Protein AF-A0AAP8QI39-F1 (afdb_monomer_lite)

pLDDT: mean 88.87, std 5.08, range [66.06, 95.44]

Organism: Brevibacillus laterosporus (NCBI:txid1465)

Radius of gyration: 15.68 Å; chains: 1; bounding box: 36×33×48 Å

Secondary structure (DSSP, 8-state):
--TTPPPPEE-TTT--EE---EEE-SSSEEE-S--B-TTT--EE--GGGGGSEEEETTTTEEEEPTT-S--HHHHHHSEE-GGGT---TTS-EETTEE--HHHHHHHHHTT-SPP---

Sequence (118 aa):
MGAYDTRSEKCPYCGTECEADWVDVGVGLVQCGPYHCENCHASEIGPEIKKWYAYDFEKDKAIWKEGHPFSEKEIETGWYDPKSKKVSPYANTVNGKLVDHQTAQAAYKLGLLDEKQI

Structure (mmCIF, N/CA/C/O backbone):
data_AF-A0AAP8QI39-F1
#
_entry.id   AF-A0AAP8QI39-F1
#
loop_
_atom_site.group_PDB
_atom_site.id
_atom_site.type_symbol
_atom_site.label_atom_id
_atom_site.label_alt_id
_atom_site.label_comp_id
_atom_site.label_asym_id
_atom_site.label_entity_id
_atom_site.label_seq_id
_atom_site.pdbx_PDB_ins_code
_atom_site.Cartn_x
_atom_site.Cartn_y
_atom_site.Cartn_z
_atom_site.occupancy
_atom_site.B_iso_or_equiv
_atom_site.auth_seq_id
_atom_site.auth_comp_id
_atom_site.auth_asym_id
_atom_site.auth_atom_id
_atom_site.pdbx_PDB_model_num
ATOM 1 N N . MET A 1 1 ? 8.527 -18.488 8.650 1.00 66.06 1 MET A N 1
ATOM 2 C CA . MET A 1 1 ? 9.022 -17.451 7.732 1.00 66.06 1 MET A CA 1
ATOM 3 C C . MET A 1 1 ? 10.476 -17.178 8.060 1.00 66.06 1 MET A C 1
ATOM 5 O O . MET A 1 1 ? 10.774 -16.899 9.218 1.00 66.06 1 MET A O 1
ATOM 9 N N . GLY A 1 2 ? 11.364 -17.364 7.089 1.00 77.19 2 GLY A N 1
ATOM 10 C CA . GLY A 1 2 ? 12.768 -16.973 7.135 1.00 77.19 2 GLY A CA 1
ATOM 11 C C . GLY A 1 2 ? 12.967 -15.512 6.725 1.00 77.19 2 GLY A C 1
ATOM 12 O O . GLY A 1 2 ? 12.032 -14.841 6.299 1.00 77.19 2 GLY A O 1
ATOM 13 N N . ALA A 1 3 ? 14.201 -15.023 6.848 1.00 75.50 3 ALA A N 1
ATOM 14 C CA . ALA A 1 3 ? 14.560 -13.634 6.540 1.00 75.50 3 ALA A CA 1
ATOM 15 C C . ALA A 1 3 ? 14.376 -13.246 5.058 1.00 75.50 3 ALA A C 1
ATOM 17 O O . ALA A 1 3 ? 14.381 -12.064 4.741 1.00 75.50 3 ALA A O 1
ATOM 18 N N . TYR A 1 4 ? 14.211 -14.225 4.164 1.00 81.19 4 TYR A N 1
ATOM 19 C CA . TYR A 1 4 ? 14.101 -14.026 2.715 1.00 81.19 4 TYR A CA 1
ATOM 20 C C . TYR A 1 4 ? 12.751 -14.474 2.142 1.00 81.19 4 TYR A C 1
ATOM 22 O O . TYR A 1 4 ? 12.617 -14.606 0.929 1.00 81.19 4 TYR A O 1
ATOM 30 N N . ASP A 1 5 ? 11.755 -14.713 2.997 1.00 82.75 5 ASP A N 1
ATOM 31 C CA . ASP A 1 5 ? 10.405 -15.026 2.533 1.00 82.75 5 ASP A CA 1
ATOM 32 C C . ASP A 1 5 ? 9.648 -13.720 2.260 1.00 82.75 5 ASP A C 1
ATOM 34 O O . ASP A 1 5 ? 9.555 -12.858 3.138 1.00 82.75 5 ASP A O 1
ATOM 38 N N . THR A 1 6 ? 9.070 -13.587 1.067 1.00 84.69 6 THR A N 1
ATOM 39 C CA . THR A 1 6 ? 8.080 -12.547 0.770 1.00 84.69 6 THR A CA 1
ATOM 40 C C . THR A 1 6 ? 6.725 -12.976 1.321 1.00 84.69 6 THR A C 1
ATOM 42 O O . THR A 1 6 ? 6.368 -14.157 1.285 1.00 84.69 6 THR A O 1
ATOM 45 N N . ARG A 1 7 ? 5.981 -12.033 1.900 1.00 84.81 7 ARG A N 1
ATOM 46 C CA . ARG A 1 7 ? 4.632 -12.301 2.407 1.00 84.81 7 ARG A CA 1
ATOM 47 C C . ARG A 1 7 ? 3.614 -11.880 1.362 1.00 84.81 7 ARG A C 1
ATOM 49 O O . ARG A 1 7 ? 3.745 -10.791 0.814 1.00 84.81 7 ARG A O 1
ATOM 56 N N . SER A 1 8 ? 2.603 -12.719 1.172 1.00 88.25 8 SER A N 1
ATOM 57 C CA . SER A 1 8 ? 1.377 -12.366 0.473 1.00 88.25 8 SER A CA 1
ATOM 58 C C . SER A 1 8 ? 0.301 -11.954 1.479 1.00 88.25 8 SER A C 1
ATOM 60 O O . SER A 1 8 ? 0.274 -12.432 2.617 1.00 88.25 8 SER A O 1
ATOM 62 N N . GLU A 1 9 ? -0.598 -11.068 1.061 1.00 91.25 9 GLU A N 1
ATOM 63 C CA . GLU A 1 9 ? -1.758 -10.635 1.843 1.00 91.25 9 GLU A CA 1
ATOM 64 C C . GLU A 1 9 ? -3.037 -10.777 1.021 1.00 91.25 9 GLU A C 1
ATOM 66 O O . GLU A 1 9 ? -3.050 -10.584 -0.195 1.00 91.25 9 GLU A O 1
ATOM 71 N N . LYS A 1 10 ? -4.157 -11.109 1.667 1.00 95.44 10 LYS A N 1
ATOM 72 C CA . LYS A 1 10 ? -5.447 -11.159 0.964 1.00 95.44 10 LYS A CA 1
ATOM 73 C C . LYS A 1 10 ? -6.043 -9.766 0.872 1.00 95.44 10 LYS A C 1
ATOM 75 O O . LYS A 1 10 ? -6.199 -9.085 1.880 1.00 95.44 10 LYS A O 1
ATOM 80 N N . CYS A 1 11 ? -6.492 -9.387 -0.321 1.00 94.25 11 CYS A N 1
ATOM 81 C CA . CYS A 1 11 ? -7.227 -8.146 -0.508 1.00 94.25 11 CYS A CA 1
ATOM 82 C C . CYS A 1 11 ? -8.474 -8.127 0.399 1.00 94.25 11 CYS A C 1
ATOM 84 O O . CYS A 1 11 ? -9.349 -8.985 0.234 1.00 94.25 11 CYS A O 1
ATOM 86 N N . PRO A 1 12 ? -8.642 -7.120 1.272 1.00 95.00 12 PRO A N 1
ATOM 87 C CA . PRO A 1 12 ? -9.785 -7.054 2.186 1.00 95.00 12 PRO A CA 1
ATOM 88 C C . PRO A 1 12 ? -11.122 -6.774 1.475 1.00 95.00 12 PRO A C 1
ATOM 90 O O . PRO A 1 12 ? -12.190 -6.883 2.075 1.00 95.00 12 PRO A O 1
ATOM 93 N N . TYR A 1 13 ? -11.086 -6.416 0.187 1.00 93.31 13 TYR A N 1
ATOM 94 C CA . TYR A 1 13 ? -12.277 -6.101 -0.605 1.00 93.31 13 TYR A CA 1
ATOM 95 C C . TYR A 1 13 ? -12.753 -7.262 -1.481 1.00 93.31 13 TYR A C 1
ATOM 97 O O . TYR A 1 13 ? -13.958 -7.482 -1.578 1.00 93.31 13 TYR A O 1
ATOM 105 N N . CYS A 1 14 ? -11.842 -7.999 -2.123 1.00 93.88 14 CYS A N 1
ATOM 106 C CA . CYS A 1 14 ? -12.196 -9.069 -3.067 1.00 93.88 14 CYS A CA 1
ATOM 107 C C . CYS A 1 14 ? -11.575 -10.437 -2.742 1.00 93.88 14 CYS A C 1
ATOM 109 O O . CYS A 1 14 ? -11.845 -11.408 -3.444 1.00 93.88 14 CYS A O 1
ATOM 111 N N . GLY A 1 15 ? -10.736 -10.530 -1.706 1.00 93.94 15 GLY A N 1
ATOM 112 C CA . GLY A 1 15 ? -10.117 -11.776 -1.247 1.00 93.94 15 GLY A CA 1
ATOM 113 C C . GLY A 1 15 ? -9.005 -12.334 -2.140 1.00 93.94 15 GLY A C 1
ATOM 114 O O . GLY A 1 15 ? -8.459 -13.386 -1.817 1.00 93.94 15 GLY A O 1
ATOM 115 N N . THR A 1 16 ? -8.670 -11.657 -3.243 1.00 94.69 16 THR A N 1
ATOM 116 C CA . THR A 1 16 ? -7.557 -12.042 -4.127 1.00 94.69 16 THR A CA 1
ATOM 117 C C . THR A 1 16 ? -6.228 -11.916 -3.386 1.00 94.69 16 THR A C 1
ATOM 119 O O . THR A 1 16 ? -6.046 -10.981 -2.606 1.00 94.69 16 THR A O 1
ATOM 122 N N . GLU A 1 17 ? -5.313 -12.852 -3.615 1.00 94.06 17 GLU A N 1
ATOM 123 C CA . GLU A 1 17 ? -3.961 -12.807 -3.059 1.00 94.06 17 GLU A CA 1
ATOM 124 C C . GLU A 1 17 ? -3.164 -11.674 -3.713 1.00 94.06 17 GLU A C 1
ATOM 126 O O . GLU A 1 17 ? -3.197 -11.499 -4.931 1.00 94.06 17 GLU A O 1
ATOM 131 N N . CYS A 1 18 ? -2.531 -10.855 -2.882 1.00 91.00 18 CYS A N 1
ATOM 132 C CA . CYS A 1 18 ? -1.811 -9.652 -3.264 1.00 91.00 18 CYS A CA 1
ATOM 133 C C . CYS A 1 18 ? -0.370 -9.762 -2.783 1.00 91.00 18 CYS A C 1
ATOM 135 O O . CYS A 1 18 ? -0.107 -10.216 -1.669 1.00 91.00 18 CYS A O 1
ATOM 137 N N . GLU A 1 19 ? 0.543 -9.284 -3.613 1.00 88.19 19 GLU A N 1
ATOM 138 C CA . GLU A 1 19 ? 1.958 -9.166 -3.289 1.00 88.19 19 GLU A CA 1
ATOM 139 C C . GLU A 1 19 ? 2.321 -7.689 -3.126 1.00 88.19 19 GLU A C 1
ATOM 141 O O . GLU A 1 19 ? 1.584 -6.783 -3.531 1.00 88.19 19 GLU A O 1
ATOM 146 N N . ALA A 1 20 ? 3.468 -7.460 -2.505 1.00 90.50 20 ALA A N 1
ATOM 147 C CA . ALA A 1 20 ? 4.113 -6.161 -2.435 1.00 90.50 20 ALA A CA 1
ATOM 148 C C . ALA A 1 20 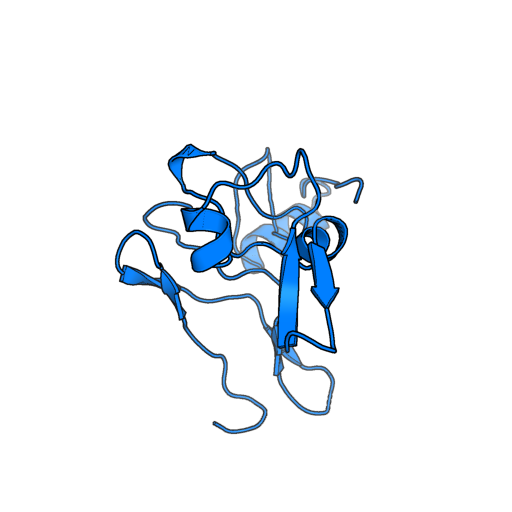? 5.503 -6.253 -3.067 1.00 90.50 20 ALA A C 1
ATOM 150 O O . ALA A 1 20 ? 6.038 -7.342 -3.282 1.00 90.50 20 ALA A O 1
ATOM 151 N N . ASP A 1 21 ? 6.110 -5.102 -3.338 1.00 87.25 21 ASP A N 1
ATOM 152 C CA . ASP A 1 21 ? 7.519 -5.067 -3.710 1.00 87.25 21 ASP A CA 1
ATOM 153 C C . ASP A 1 21 ? 8.386 -5.256 -2.454 1.00 87.25 21 ASP A C 1
ATOM 155 O O . ASP A 1 21 ? 8.135 -4.641 -1.412 1.00 87.25 21 ASP A O 1
ATOM 159 N N . TRP A 1 22 ? 9.420 -6.094 -2.563 1.00 90.00 22 TRP A N 1
ATOM 160 C CA . TRP A 1 22 ? 10.357 -6.412 -1.483 1.00 90.00 22 TRP A CA 1
ATOM 161 C C . TRP A 1 22 ? 11.795 -6.134 -1.914 1.00 90.00 22 TRP A C 1
ATOM 163 O O . TRP A 1 22 ? 12.188 -6.425 -3.044 1.00 90.00 22 TRP A O 1
ATOM 173 N N . VAL A 1 23 ? 12.603 -5.606 -0.997 1.00 89.69 23 VAL A N 1
ATOM 174 C CA . VAL A 1 23 ? 14.028 -5.339 -1.215 1.00 89.69 23 VAL A CA 1
ATOM 175 C C . VAL A 1 23 ? 14.865 -5.959 -0.104 1.00 89.69 23 VAL A C 1
ATOM 177 O O . VAL A 1 23 ? 14.519 -5.862 1.072 1.00 89.69 23 VAL A O 1
ATOM 180 N N . ASP A 1 24 ? 15.974 -6.598 -0.473 1.00 91.25 24 ASP A N 1
ATOM 181 C CA . ASP A 1 24 ? 16.955 -7.086 0.495 1.00 91.25 24 ASP A CA 1
ATOM 182 C C . ASP A 1 24 ? 17.774 -5.915 1.046 1.00 91.25 24 ASP A C 1
ATOM 184 O O . ASP A 1 24 ? 18.384 -5.155 0.290 1.00 91.25 24 ASP A O 1
ATOM 188 N N . VAL A 1 25 ? 17.795 -5.777 2.372 1.00 91.50 25 VAL A N 1
ATOM 189 C CA . VAL A 1 25 ? 18.574 -4.754 3.086 1.00 91.50 25 VAL A CA 1
ATOM 190 C C . VAL A 1 25 ? 19.825 -5.325 3.772 1.00 91.50 25 VAL A C 1
ATOM 192 O O . VAL A 1 25 ? 20.409 -4.678 4.640 1.00 91.50 25 VAL A O 1
ATOM 195 N N . GLY A 1 26 ? 20.246 -6.544 3.417 1.00 88.38 26 GLY A N 1
ATOM 196 C CA . GLY A 1 26 ? 21.443 -7.220 3.938 1.00 88.38 26 GLY A CA 1
ATOM 197 C C . GLY A 1 26 ? 21.232 -7.966 5.259 1.00 88.38 26 GLY A C 1
ATOM 198 O O . GLY A 1 26 ? 22.143 -8.629 5.752 1.00 88.38 26 GLY A O 1
ATOM 199 N N . VAL A 1 27 ? 20.029 -7.875 5.829 1.00 90.25 27 VAL A N 1
ATOM 200 C CA . VAL A 1 27 ? 19.575 -8.657 6.993 1.00 90.25 27 VAL A CA 1
ATOM 201 C C . VAL A 1 27 ? 18.242 -9.371 6.731 1.00 90.25 27 VAL A C 1
ATOM 203 O O . VAL A 1 27 ? 17.700 -10.007 7.634 1.00 90.25 27 VAL A O 1
ATOM 206 N N . GLY A 1 28 ? 17.718 -9.273 5.504 1.00 90.19 28 GLY A N 1
ATOM 207 C CA . GLY A 1 28 ? 16.441 -9.842 5.086 1.00 90.19 28 GLY A CA 1
ATOM 208 C C . GLY A 1 28 ? 15.668 -8.943 4.119 1.00 90.19 28 GLY A C 1
ATOM 209 O O . GLY A 1 28 ? 16.041 -7.792 3.879 1.00 90.19 28 GLY A O 1
ATOM 210 N N . LEU A 1 29 ? 14.572 -9.481 3.583 1.00 90.94 29 LEU A N 1
ATOM 211 C CA . LEU A 1 29 ? 13.647 -8.768 2.709 1.00 90.94 29 LEU A CA 1
ATOM 212 C C . LEU A 1 29 ? 12.731 -7.842 3.515 1.00 90.94 29 LEU A C 1
ATOM 214 O O . LEU A 1 29 ? 12.099 -8.250 4.490 1.00 90.94 29 LEU A O 1
ATOM 218 N N . VAL A 1 30 ? 12.631 -6.594 3.068 1.00 91.31 30 VAL A N 1
ATOM 219 C CA . VAL A 1 30 ? 11.752 -5.565 3.627 1.00 91.31 30 VAL A CA 1
ATOM 220 C C . VAL A 1 30 ? 10.813 -5.067 2.539 1.00 91.31 30 VAL A C 1
ATOM 222 O O . VAL A 1 30 ? 11.225 -4.851 1.401 1.00 91.31 30 VAL A O 1
ATOM 225 N N . GLN A 1 31 ? 9.549 -4.874 2.902 1.00 90.88 31 GLN A N 1
ATOM 226 C CA . GLN A 1 31 ? 8.537 -4.316 2.018 1.00 90.88 31 GLN A CA 1
ATOM 227 C C . GLN A 1 31 ? 8.915 -2.878 1.628 1.00 90.88 31 GLN A C 1
ATOM 229 O O . GLN A 1 31 ? 9.142 -2.031 2.494 1.00 90.88 31 GLN A O 1
ATOM 234 N N . CYS A 1 32 ? 8.985 -2.598 0.328 1.00 88.44 32 CYS A N 1
ATOM 235 C CA . CYS A 1 32 ? 9.346 -1.288 -0.222 1.00 88.44 32 CYS A CA 1
ATOM 236 C C . CYS A 1 32 ? 8.243 -0.645 -1.076 1.00 88.44 32 CYS A C 1
ATOM 238 O O . CYS A 1 32 ? 8.369 0.522 -1.440 1.00 88.44 32 CYS A O 1
ATOM 240 N N . GLY A 1 33 ? 7.150 -1.363 -1.337 1.00 88.06 33 GLY A N 1
ATOM 241 C CA . GLY A 1 33 ? 5.926 -0.835 -1.937 1.00 88.06 33 GLY A CA 1
ATOM 242 C C . GLY A 1 33 ? 4.689 -1.296 -1.161 1.00 88.06 33 GLY A C 1
ATOM 243 O O . GLY A 1 33 ? 4.770 -2.270 -0.416 1.00 88.06 33 GLY A O 1
ATOM 244 N N . PRO A 1 34 ? 3.539 -0.620 -1.294 1.00 91.12 34 PRO A N 1
ATOM 245 C CA . PRO A 1 34 ? 2.298 -1.074 -0.673 1.00 91.12 34 PRO A CA 1
ATOM 246 C C . PRO A 1 34 ? 1.835 -2.389 -1.305 1.00 91.12 34 PRO A C 1
ATOM 248 O O . PRO A 1 34 ? 2.021 -2.603 -2.510 1.00 91.12 34 PRO A O 1
ATOM 251 N N . TYR A 1 35 ? 1.149 -3.226 -0.528 1.00 92.25 35 TYR A N 1
ATOM 252 C CA . TYR A 1 35 ? 0.340 -4.272 -1.145 1.00 92.25 35 TYR A CA 1
ATOM 253 C C . TYR A 1 35 ? -0.710 -3.644 -2.054 1.00 92.25 35 TYR A C 1
ATOM 255 O O . TYR A 1 35 ? -1.311 -2.613 -1.735 1.00 92.25 35 TYR A O 1
ATOM 263 N N . HIS A 1 36 ? -0.959 -4.272 -3.190 1.00 89.56 36 HIS A N 1
ATOM 264 C CA . HIS A 1 36 ? -1.970 -3.805 -4.120 1.00 89.56 36 HIS A CA 1
ATOM 265 C C . HIS A 1 36 ? -2.666 -4.975 -4.792 1.00 89.56 36 HIS A C 1
ATOM 267 O O . HIS A 1 36 ? -2.094 -6.037 -5.021 1.00 89.56 36 HIS A O 1
ATOM 273 N N . CYS A 1 37 ? -3.940 -4.773 -5.096 1.00 89.56 37 CYS A N 1
ATOM 274 C CA . CYS A 1 37 ? -4.761 -5.781 -5.727 1.00 89.56 37 CYS A CA 1
ATOM 275 C C . CYS A 1 37 ? -4.909 -5.487 -7.216 1.00 89.56 37 CYS A C 1
ATOM 277 O O . CYS A 1 37 ? -5.615 -4.556 -7.589 1.00 89.56 37 CYS A O 1
ATOM 279 N N . GLU A 1 38 ? -4.351 -6.336 -8.071 1.00 86.44 38 GLU A N 1
ATOM 280 C CA . GLU A 1 38 ? -4.518 -6.230 -9.529 1.00 86.44 38 GLU A CA 1
ATOM 281 C C . GLU A 1 38 ? -5.970 -6.444 -9.996 1.00 86.44 38 GLU A C 1
ATOM 283 O O . GLU A 1 38 ? -6.364 -5.979 -11.061 1.00 86.44 38 GLU A O 1
ATOM 288 N N . ASN A 1 39 ? -6.795 -7.123 -9.191 1.00 90.31 39 ASN A N 1
ATOM 289 C CA . ASN A 1 39 ? -8.182 -7.433 -9.546 1.00 90.31 39 ASN A CA 1
ATOM 290 C C . ASN A 1 39 ? -9.147 -6.267 -9.271 1.00 90.31 39 ASN A C 1
ATOM 292 O O . ASN A 1 39 ? -9.968 -5.918 -10.115 1.00 90.31 39 ASN A O 1
ATOM 296 N N . CYS A 1 40 ? -9.080 -5.670 -8.076 1.00 89.62 40 CYS A N 1
ATOM 297 C CA . CYS A 1 40 ? -9.997 -4.589 -7.692 1.00 89.62 40 CYS A CA 1
ATOM 298 C C . CYS A 1 40 ? -9.334 -3.216 -7.572 1.00 89.62 40 CYS A C 1
ATOM 300 O O . CYS A 1 40 ? -10.047 -2.231 -7.420 1.00 89.62 40 CYS A O 1
ATOM 302 N N . HIS A 1 41 ? -8.006 -3.136 -7.655 1.00 87.19 41 HIS A N 1
ATOM 303 C CA . HIS A 1 41 ? -7.204 -1.916 -7.511 1.00 87.19 41 HIS A CA 1
ATOM 304 C C . HIS A 1 41 ? -7.234 -1.267 -6.121 1.00 87.19 41 HIS A C 1
ATOM 306 O O . HIS A 1 41 ? -6.861 -0.106 -5.975 1.00 87.19 41 HIS A O 1
ATOM 312 N N . ALA A 1 42 ? -7.636 -2.007 -5.085 1.00 90.94 42 ALA A N 1
ATOM 313 C CA . ALA A 1 42 ? -7.370 -1.595 -3.710 1.00 90.94 42 ALA A CA 1
ATOM 314 C C . ALA A 1 42 ? -5.853 -1.583 -3.461 1.00 90.94 42 ALA A C 1
ATOM 316 O O . ALA A 1 42 ? -5.154 -2.484 -3.931 1.00 90.94 42 ALA A O 1
ATOM 317 N N . SER A 1 43 ? -5.354 -0.615 -2.694 1.00 92.06 43 SER A N 1
ATOM 318 C CA . SER A 1 43 ? -3.958 -0.593 -2.246 1.00 92.06 43 SER A CA 1
ATOM 319 C C . SER A 1 43 ? -3.874 -0.365 -0.747 1.00 92.06 43 SER A C 1
ATOM 321 O O . SER A 1 43 ? -4.660 0.401 -0.189 1.00 92.06 43 SER A O 1
ATOM 323 N N . GLU A 1 44 ? -2.882 -0.963 -0.109 1.00 94.25 44 GLU A N 1
ATOM 324 C CA . GLU A 1 44 ? -2.511 -0.658 1.265 1.00 94.25 44 GLU A CA 1
ATOM 325 C C . GLU A 1 44 ? -2.213 0.841 1.410 1.00 94.25 44 GLU A C 1
ATOM 327 O O . GLU A 1 44 ? -1.614 1.476 0.531 1.00 94.25 44 GLU A O 1
ATOM 332 N N . ILE A 1 45 ? -2.683 1.420 2.511 1.00 93.00 45 ILE A N 1
ATOM 333 C CA . ILE A 1 45 ? -2.413 2.806 2.876 1.00 93.00 45 ILE A CA 1
ATOM 334 C C . ILE A 1 45 ? -0.995 2.864 3.434 1.00 93.00 45 ILE A C 1
ATOM 336 O O . ILE A 1 45 ? -0.625 2.100 4.324 1.00 93.00 45 ILE A O 1
ATOM 340 N N . GLY A 1 46 ? -0.188 3.785 2.919 1.00 89.19 46 GLY A N 1
ATOM 341 C CA . GLY A 1 46 ? 1.194 3.908 3.346 1.00 89.19 46 GLY A CA 1
ATOM 342 C C . GLY A 1 46 ? 1.348 4.618 4.701 1.00 89.19 46 GLY A C 1
ATOM 343 O O . GLY A 1 46 ? 0.378 4.925 5.408 1.00 89.19 46 GLY A O 1
ATOM 344 N N . PRO A 1 47 ? 2.593 4.950 5.082 1.00 88.19 47 PRO A N 1
ATOM 345 C CA . PRO A 1 47 ? 2.890 5.625 6.344 1.00 88.19 47 PRO A CA 1
ATOM 346 C C . PRO A 1 47 ? 2.247 7.016 6.481 1.00 88.19 47 PRO A C 1
ATOM 348 O O . PRO A 1 47 ? 2.226 7.556 7.590 1.00 88.19 47 PRO A O 1
ATOM 351 N N . GLU A 1 48 ? 1.683 7.597 5.416 1.00 87.19 48 GLU A N 1
ATOM 352 C CA . GLU A 1 48 ? 0.929 8.852 5.469 1.00 87.19 48 GLU A CA 1
ATOM 353 C C . GLU A 1 48 ? -0.263 8.799 6.430 1.00 87.19 48 GLU A C 1
ATOM 355 O O . GLU A 1 48 ? -0.642 9.831 6.991 1.00 87.19 48 GLU A O 1
ATOM 360 N N . ILE A 1 49 ? -0.809 7.607 6.688 1.00 89.62 49 ILE A N 1
ATOM 361 C CA . ILE A 1 49 ? -1.907 7.396 7.636 1.00 89.62 49 ILE A CA 1
ATOM 362 C C . ILE A 1 49 ? -1.552 7.886 9.046 1.00 89.62 49 ILE A C 1
ATOM 364 O O . ILE A 1 49 ? -2.398 8.439 9.747 1.00 89.62 49 ILE A O 1
ATOM 368 N N . LYS A 1 50 ? -0.268 7.811 9.425 1.00 88.50 50 LYS A N 1
ATOM 369 C CA . LYS A 1 50 ? 0.253 8.255 10.730 1.00 88.50 50 LYS A CA 1
ATOM 370 C C . LYS A 1 50 ? 0.099 9.756 10.963 1.00 88.50 50 LYS A C 1
ATOM 372 O O . LYS A 1 50 ? 0.109 10.201 12.105 1.00 88.50 50 LYS A O 1
ATOM 377 N N . LYS A 1 51 ? -0.077 10.558 9.905 1.00 90.62 51 LYS A N 1
ATOM 378 C CA . LYS A 1 51 ? -0.344 12.001 10.026 1.00 90.62 51 LYS A CA 1
ATOM 379 C C . LYS A 1 51 ? -1.743 12.271 10.611 1.00 90.62 51 LYS A C 1
ATOM 381 O O . LYS A 1 51 ? -1.963 13.345 11.177 1.00 90.62 51 LYS A O 1
ATOM 386 N N . TRP A 1 52 ? -2.659 11.305 10.516 1.00 93.25 52 TRP A N 1
ATOM 387 C CA . TRP A 1 52 ? -4.091 11.467 10.783 1.00 93.25 52 TRP A CA 1
ATOM 388 C C . TRP A 1 52 ? -4.585 10.842 12.083 1.00 93.25 52 TRP A C 1
ATOM 390 O O . TRP A 1 52 ? -5.742 11.049 12.440 1.00 93.25 52 TRP A O 1
ATOM 400 N N . TYR A 1 53 ? -3.727 10.149 12.827 1.00 92.19 53 TYR A N 1
ATOM 401 C CA . TYR A 1 53 ? -4.064 9.648 14.154 1.00 92.19 53 TYR A CA 1
ATOM 402 C C . TYR A 1 53 ? -2.946 9.937 15.158 1.00 92.19 53 TYR A C 1
ATOM 404 O O . TYR A 1 53 ? -1.800 10.193 14.792 1.00 92.19 53 TYR A O 1
ATOM 412 N N . ALA A 1 54 ? -3.296 9.927 16.439 1.00 91.31 54 ALA A N 1
ATOM 413 C CA . ALA A 1 54 ? -2.356 9.916 17.552 1.00 91.31 54 ALA A CA 1
ATOM 414 C C . ALA A 1 54 ? -2.612 8.668 18.396 1.00 91.31 54 ALA A C 1
ATOM 416 O O . ALA A 1 54 ? -3.762 8.264 18.558 1.00 91.31 54 ALA A O 1
ATOM 417 N N . TYR A 1 55 ? -1.561 8.041 18.917 1.00 89.06 55 TYR A N 1
ATOM 418 C CA . TYR A 1 55 ? -1.732 6.915 19.830 1.00 89.06 55 TYR A CA 1
ATOM 419 C C . TYR A 1 55 ? -1.992 7.430 21.246 1.00 89.06 55 TYR A C 1
ATOM 421 O O . TYR A 1 55 ? -1.187 8.189 21.786 1.00 89.06 55 TYR A O 1
ATOM 429 N N . ASP A 1 56 ? -3.114 7.029 21.835 1.00 91.75 56 ASP A N 1
ATOM 430 C CA . ASP A 1 56 ? -3.419 7.245 23.245 1.00 91.75 56 ASP A CA 1
ATOM 431 C C . ASP A 1 56 ? -2.890 6.037 24.026 1.00 91.75 56 ASP A C 1
ATOM 433 O O . ASP A 1 56 ? -3.474 4.954 23.984 1.00 91.75 56 ASP A O 1
ATOM 437 N N . PHE A 1 57 ? -1.752 6.225 24.702 1.00 91.88 57 PHE A N 1
ATOM 438 C CA . PHE A 1 57 ? -1.086 5.175 25.479 1.00 91.88 57 PHE A CA 1
ATOM 439 C C . PHE A 1 57 ? -1.872 4.758 26.725 1.00 91.88 57 PHE A C 1
ATOM 441 O O . PHE A 1 57 ? -1.717 3.630 27.179 1.00 91.88 57 PHE A O 1
ATOM 448 N N . GLU A 1 58 ? -2.715 5.633 27.282 1.00 93.38 58 GLU A N 1
ATOM 449 C CA . GLU A 1 58 ? -3.536 5.288 28.449 1.00 93.38 58 GLU A CA 1
ATOM 450 C C . GLU A 1 58 ? -4.689 4.365 28.053 1.00 93.38 58 GLU A C 1
ATOM 452 O O . GLU A 1 58 ? -5.070 3.472 28.808 1.00 93.38 58 GLU A O 1
ATOM 457 N N . LYS A 1 59 ? -5.247 4.578 26.856 1.00 90.69 59 LYS A N 1
ATOM 458 C CA . LYS A 1 59 ? -6.372 3.801 26.317 1.00 90.69 59 LYS A CA 1
ATOM 459 C C . LYS A 1 59 ? -5.954 2.682 25.364 1.00 90.69 59 LYS A C 1
ATOM 461 O O . LYS A 1 59 ? -6.841 2.022 24.826 1.00 90.69 59 LYS A O 1
ATOM 466 N N . ASP A 1 60 ? -4.652 2.525 25.134 1.00 91.00 60 ASP A N 1
ATOM 467 C CA . ASP A 1 60 ? -4.040 1.574 24.201 1.00 91.00 60 ASP A CA 1
ATOM 468 C C . ASP A 1 60 ? -4.724 1.563 22.819 1.00 91.00 60 ASP A C 1
ATOM 470 O O . ASP A 1 60 ? -5.103 0.521 22.286 1.00 91.00 60 ASP A O 1
ATOM 474 N N . LYS A 1 61 ? -4.977 2.756 22.255 1.00 88.94 61 LYS A N 1
ATOM 475 C CA . LYS A 1 61 ? -5.702 2.886 20.980 1.00 88.94 61 LYS A CA 1
ATOM 476 C C . LYS A 1 61 ? -5.304 4.105 20.157 1.00 88.94 61 LYS A C 1
ATOM 478 O O . LYS A 1 61 ? -4.949 5.156 20.687 1.00 88.94 61 LYS A O 1
ATOM 483 N N . ALA A 1 62 ? -5.459 3.993 18.840 1.00 89.25 62 ALA A N 1
ATOM 484 C CA . ALA A 1 62 ? -5.348 5.125 17.927 1.00 89.25 62 ALA A CA 1
ATOM 485 C C . ALA A 1 62 ? -6.585 6.039 18.023 1.00 89.25 62 ALA A C 1
ATOM 487 O O . ALA A 1 62 ? -7.725 5.588 17.913 1.00 89.25 62 ALA A O 1
ATOM 488 N N . ILE A 1 63 ? -6.351 7.337 18.205 1.00 92.44 63 ILE A N 1
ATOM 489 C CA . ILE A 1 63 ? -7.355 8.400 18.164 1.00 92.44 63 ILE A CA 1
ATOM 490 C C . ILE A 1 63 ? -7.202 9.149 16.844 1.00 92.44 63 ILE A C 1
ATOM 492 O O . ILE A 1 63 ? -6.185 9.803 16.601 1.00 92.44 63 ILE A O 1
ATOM 496 N N . TRP A 1 64 ? -8.216 9.050 15.993 1.00 92.06 64 TRP A N 1
ATOM 497 C CA . TRP A 1 64 ? -8.256 9.733 14.705 1.00 92.06 64 TRP A CA 1
ATOM 498 C C . TRP A 1 64 ? -8.519 11.228 14.877 1.00 92.06 64 TRP A C 1
ATOM 500 O O . TRP A 1 64 ? -9.345 11.640 15.691 1.00 92.06 64 TRP A O 1
ATOM 510 N N . LYS A 1 65 ? -7.799 12.048 14.110 1.00 93.25 65 LYS A N 1
ATOM 511 C CA . LYS A 1 65 ? -7.980 13.501 14.078 1.00 93.25 65 LYS A CA 1
ATOM 512 C C . LYS A 1 65 ? -9.250 13.849 13.312 1.00 93.25 65 LYS A C 1
ATOM 514 O O . LYS A 1 65 ? -9.520 13.264 12.268 1.00 93.25 65 LYS A O 1
ATOM 519 N N . GLU A 1 66 ? -9.990 14.838 13.795 1.00 91.75 66 GLU A N 1
ATOM 520 C CA . GLU A 1 66 ? -11.174 15.343 13.101 1.00 91.75 66 GLU A CA 1
ATOM 521 C C . GLU A 1 66 ? -10.828 15.797 11.668 1.00 91.75 66 GLU A C 1
ATOM 523 O O . GLU A 1 66 ? -9.788 16.415 11.434 1.00 91.75 66 GLU A O 1
ATOM 528 N N . GLY A 1 67 ? -11.685 15.454 10.699 1.00 89.00 67 GLY A N 1
ATOM 529 C CA . GLY A 1 67 ? -11.492 15.803 9.286 1.00 89.00 67 GLY A CA 1
ATOM 530 C C . GLY A 1 67 ? -10.531 14.901 8.499 1.00 89.00 67 GLY A C 1
ATOM 531 O O . GLY A 1 67 ? -10.123 15.278 7.400 1.00 89.00 67 GLY A O 1
ATOM 532 N N . HIS A 1 68 ? -10.155 13.724 9.018 1.00 91.62 68 HIS A N 1
ATOM 533 C CA . HIS A 1 68 ? -9.350 12.766 8.253 1.00 91.62 68 HIS A CA 1
ATOM 534 C C . HIS A 1 68 ? -10.059 12.318 6.952 1.00 91.62 68 HIS A C 1
ATOM 536 O O . HIS A 1 68 ? -11.280 12.171 6.923 1.00 91.62 68 HIS A O 1
ATOM 542 N N . PRO A 1 69 ? -9.317 12.041 5.863 1.00 90.25 69 PRO A N 1
ATOM 543 C CA . PRO A 1 69 ? -9.896 11.753 4.545 1.00 90.25 69 PRO A CA 1
ATOM 544 C C . PRO A 1 69 ? -10.262 10.271 4.320 1.00 90.25 69 PRO A C 1
ATOM 546 O O . PRO A 1 69 ? -10.428 9.863 3.166 1.00 90.25 69 PRO A O 1
ATOM 549 N N . PHE A 1 70 ? -10.316 9.473 5.388 1.00 91.06 70 PHE A N 1
ATOM 550 C CA . PHE A 1 70 ? -10.514 8.016 5.354 1.00 91.06 70 PHE A CA 1
ATOM 551 C C . PHE A 1 70 ? -11.916 7.624 5.818 1.00 91.06 70 PHE A C 1
ATOM 553 O O . PHE A 1 70 ? -12.434 8.193 6.775 1.00 91.06 70 PHE A O 1
ATOM 560 N N . SER A 1 71 ? -12.508 6.633 5.166 1.00 92.12 71 SER A N 1
ATOM 561 C CA . SER A 1 71 ? -13.737 5.976 5.613 1.00 92.12 71 SER A CA 1
ATOM 562 C C . SER A 1 71 ? -13.473 4.976 6.746 1.00 92.12 71 SER A C 1
ATOM 564 O O . SER A 1 71 ? -12.343 4.540 6.957 1.00 92.12 71 SER A O 1
ATOM 566 N N . GLU A 1 72 ? -14.528 4.561 7.451 1.00 91.06 72 GLU A N 1
ATOM 567 C CA . GLU A 1 72 ? -14.437 3.556 8.524 1.00 91.06 72 GLU A CA 1
ATOM 568 C C . GLU A 1 72 ? -13.817 2.239 8.037 1.00 91.06 72 GLU A C 1
ATOM 570 O O . GLU A 1 72 ? -12.964 1.669 8.711 1.00 91.06 72 GLU A O 1
ATOM 575 N N . LYS A 1 73 ? -14.179 1.797 6.826 1.00 91.31 73 LYS A N 1
ATOM 576 C CA . LYS A 1 73 ? -13.639 0.571 6.230 1.00 91.31 73 LYS A CA 1
ATOM 577 C C . LYS A 1 73 ? -12.159 0.698 5.865 1.00 91.31 73 LYS A C 1
ATOM 579 O O . LYS A 1 73 ? -11.402 -0.252 6.038 1.00 91.31 73 LYS A O 1
ATOM 584 N N . GLU A 1 74 ? -11.727 1.861 5.379 1.00 93.31 74 GLU A N 1
ATOM 585 C CA . GLU A 1 74 ? -10.308 2.128 5.100 1.00 93.31 74 GLU A CA 1
ATOM 586 C C . GLU A 1 74 ? -9.480 2.147 6.390 1.00 93.31 74 GLU A C 1
ATOM 588 O O . GLU A 1 74 ? -8.363 1.638 6.410 1.00 93.31 74 GLU A O 1
ATOM 593 N N . ILE A 1 75 ? -10.047 2.671 7.480 1.00 92.00 75 ILE A N 1
ATOM 594 C CA . ILE A 1 75 ? -9.438 2.651 8.816 1.00 92.00 75 ILE A CA 1
ATOM 595 C C . ILE A 1 75 ? -9.319 1.224 9.353 1.00 92.00 75 ILE A C 1
ATOM 597 O O . ILE A 1 75 ? -8.270 0.855 9.872 1.0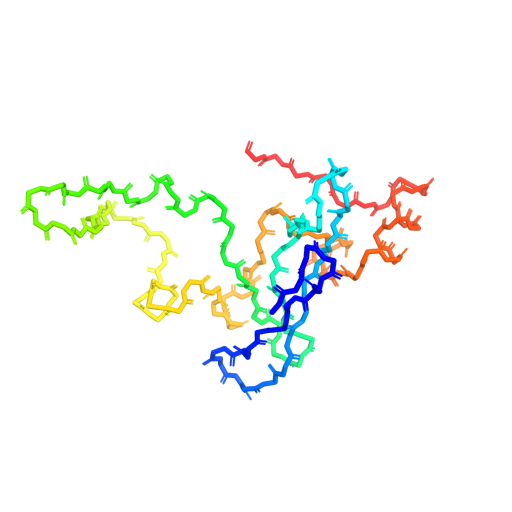0 92.00 75 ILE A O 1
ATOM 601 N N . GLU A 1 76 ? -10.386 0.434 9.239 1.00 91.44 76 GLU A N 1
ATOM 602 C CA . GLU A 1 76 ? -10.431 -0.949 9.721 1.00 91.44 76 GLU A CA 1
ATOM 603 C C . GLU A 1 76 ? -9.455 -1.847 8.958 1.00 91.44 76 GLU A C 1
ATOM 605 O O . GLU A 1 76 ? -8.749 -2.658 9.552 1.00 91.44 76 GLU A O 1
ATOM 610 N N . THR A 1 77 ? -9.416 -1.701 7.635 1.00 92.50 77 THR A N 1
ATOM 611 C CA . THR A 1 77 ? -8.629 -2.583 6.769 1.00 92.50 77 THR A CA 1
ATOM 612 C C . THR A 1 77 ? -7.194 -2.113 6.581 1.00 92.50 77 THR A C 1
ATOM 614 O O . THR A 1 77 ? -6.338 -2.933 6.270 1.00 92.50 77 THR A O 1
ATOM 617 N N . GLY A 1 78 ? -6.917 -0.815 6.733 1.00 93.06 78 GLY A N 1
ATOM 618 C CA . GLY A 1 78 ? -5.633 -0.213 6.372 1.00 93.06 78 GLY A CA 1
ATOM 619 C C . GLY A 1 78 ? -5.409 -0.108 4.860 1.00 93.06 78 GLY A C 1
ATOM 620 O O . GLY A 1 78 ? -4.277 0.080 4.427 1.00 93.06 78 GLY A O 1
ATOM 621 N N . TRP A 1 79 ? -6.457 -0.251 4.042 1.00 94.50 79 TRP A N 1
ATOM 622 C CA . TRP A 1 79 ? -6.389 -0.231 2.577 1.00 94.50 79 TRP A CA 1
ATOM 623 C C . TRP A 1 79 ? -7.360 0.794 2.001 1.00 94.50 79 TRP A C 1
ATOM 625 O O . TRP A 1 79 ? -8.520 0.837 2.413 1.00 94.50 79 TRP A O 1
ATOM 635 N N . TYR A 1 80 ? -6.919 1.558 1.000 1.00 93.25 80 TYR A N 1
ATOM 636 C CA . TYR A 1 80 ? -7.779 2.463 0.242 1.00 93.25 80 TYR A CA 1
ATOM 637 C C . TYR A 1 80 ? -8.911 1.689 -0.435 1.00 93.25 80 TYR A C 1
ATOM 639 O O . TYR A 1 80 ? -8.684 0.639 -1.047 1.00 93.25 80 TYR A O 1
ATOM 647 N N . ASP A 1 81 ? -10.133 2.221 -0.346 1.00 90.62 81 ASP A N 1
ATOM 648 C CA . ASP A 1 81 ? -11.280 1.598 -1.001 1.00 90.62 81 ASP A CA 1
ATOM 649 C C . ASP A 1 81 ? -11.075 1.689 -2.520 1.00 90.62 81 ASP A C 1
ATOM 651 O O . ASP A 1 81 ? -10.809 2.784 -3.031 1.00 90.62 81 ASP A O 1
ATOM 655 N N . PRO A 1 82 ? -11.229 0.591 -3.276 1.00 87.62 82 PRO A N 1
ATOM 656 C CA . PRO A 1 82 ? -11.059 0.610 -4.727 1.00 87.62 82 PRO A CA 1
ATOM 657 C C . PRO A 1 82 ? -11.978 1.625 -5.433 1.00 87.62 82 PRO A C 1
ATOM 659 O O . PRO A 1 82 ? -11.632 2.175 -6.480 1.00 87.62 82 PRO A O 1
ATOM 662 N N . LYS A 1 83 ? -13.136 1.956 -4.847 1.00 87.00 83 LYS A N 1
ATOM 663 C CA . LYS A 1 83 ? -14.051 2.994 -5.347 1.00 87.00 83 LYS A CA 1
ATOM 664 C C . LYS A 1 83 ? -13.513 4.407 -5.158 1.00 87.00 83 LYS A C 1
ATOM 666 O O . LYS A 1 83 ? -13.881 5.290 -5.932 1.00 87.00 83 LYS A O 1
ATOM 671 N N . SER A 1 84 ? -12.658 4.633 -4.159 1.00 83.19 84 SER A N 1
ATOM 672 C CA . SER A 1 84 ? -12.029 5.936 -3.918 1.00 83.19 84 SER A CA 1
ATOM 673 C C . SER A 1 84 ? -11.046 6.317 -5.028 1.00 83.19 84 SER A C 1
ATOM 675 O O . SER A 1 84 ? -10.726 7.496 -5.176 1.00 83.19 84 SER A O 1
ATOM 677 N N . LYS A 1 85 ? -10.576 5.325 -5.809 1.00 79.38 85 LYS A N 1
ATOM 678 C CA . LYS A 1 85 ? -9.510 5.446 -6.819 1.00 79.38 85 LYS A CA 1
ATOM 679 C C . LYS A 1 85 ? -8.218 6.057 -6.270 1.00 79.38 85 LYS A C 1
ATOM 681 O O . LYS A 1 85 ? -7.377 6.515 -7.042 1.00 79.38 85 LYS A O 1
ATOM 686 N N . LYS A 1 86 ? -8.066 6.093 -4.945 1.00 83.56 86 LYS A N 1
ATOM 687 C CA . LYS A 1 86 ? -6.834 6.504 -4.292 1.00 83.56 86 LYS A CA 1
ATOM 688 C C . LYS A 1 86 ? -5.863 5.341 -4.354 1.00 83.56 86 LYS A C 1
ATOM 690 O O . LYS A 1 86 ? -6.218 4.200 -4.078 1.00 83.56 86 LYS A O 1
ATOM 695 N N . VAL A 1 87 ? -4.635 5.671 -4.707 1.00 82.75 87 VAL A N 1
ATOM 696 C CA . VAL A 1 87 ? -3.492 4.774 -4.637 1.00 82.75 87 VAL A CA 1
ATOM 697 C C . VAL A 1 87 ? -2.507 5.418 -3.680 1.00 82.75 87 VAL A C 1
ATOM 699 O O . VAL A 1 87 ? -2.384 6.647 -3.654 1.00 82.75 87 VAL A O 1
ATOM 702 N N . SER A 1 88 ? -1.817 4.602 -2.888 1.00 81.94 88 SER A N 1
ATOM 703 C CA . SER A 1 88 ? -0.807 5.106 -1.963 1.00 81.94 88 SER A CA 1
ATOM 704 C C . SER A 1 88 ? 0.198 6.029 -2.673 1.00 81.94 88 SER A C 1
ATOM 706 O O . SER A 1 88 ? 0.701 5.708 -3.762 1.00 81.94 88 SER A O 1
ATOM 708 N N . PRO A 1 89 ? 0.549 7.176 -2.060 1.00 84.06 89 PRO A N 1
ATOM 709 C CA . PRO A 1 89 ? 1.571 8.063 -2.594 1.00 84.06 89 PRO A CA 1
ATOM 710 C C . PRO A 1 89 ? 2.945 7.384 -2.640 1.00 84.06 89 PRO A C 1
ATOM 712 O O . PRO A 1 89 ? 3.817 7.858 -3.344 1.00 84.06 89 PRO A O 1
ATOM 715 N N . TYR A 1 90 ? 3.146 6.233 -2.004 1.00 84.94 90 TYR A N 1
ATOM 716 C CA . TYR A 1 90 ? 4.404 5.486 -2.070 1.00 84.94 90 TYR A CA 1
ATOM 717 C C . TYR A 1 90 ? 4.405 4.364 -3.119 1.00 84.94 90 TYR A C 1
ATOM 719 O O . TYR A 1 90 ? 5.420 3.707 -3.304 1.00 84.94 90 TYR A O 1
ATOM 727 N N . ALA A 1 91 ? 3.289 4.138 -3.820 1.00 85.38 91 ALA A N 1
ATOM 728 C CA . ALA A 1 91 ? 3.204 3.101 -4.846 1.00 85.38 91 ALA A CA 1
ATOM 729 C C . ALA A 1 91 ? 3.902 3.495 -6.156 1.00 85.38 91 ALA A C 1
ATOM 731 O O . ALA A 1 91 ? 3.953 4.674 -6.499 1.00 85.38 91 ALA A O 1
ATOM 732 N N . ASN A 1 92 ? 4.342 2.534 -6.959 1.00 86.81 92 ASN A N 1
ATOM 733 C CA . ASN A 1 92 ? 4.826 2.839 -8.302 1.00 86.81 92 ASN A CA 1
ATOM 734 C C . ASN A 1 92 ? 3.647 3.140 -9.238 1.00 86.81 92 ASN A C 1
ATOM 736 O O . ASN A 1 92 ? 2.724 2.333 -9.350 1.00 86.81 92 ASN A O 1
ATOM 740 N N . THR A 1 93 ? 3.660 4.303 -9.898 1.00 89.38 93 THR A N 1
ATOM 741 C CA . THR A 1 93 ? 2.623 4.677 -10.868 1.00 89.38 93 THR A CA 1
ATOM 742 C C . THR A 1 93 ? 3.204 5.273 -12.148 1.00 89.38 93 THR A C 1
ATOM 744 O O . THR A 1 93 ? 4.245 5.931 -12.130 1.00 89.38 93 THR A O 1
ATOM 747 N N . VAL A 1 94 ? 2.517 5.032 -13.266 1.00 89.44 94 VAL A N 1
ATOM 748 C CA . VAL A 1 94 ? 2.763 5.667 -14.568 1.00 89.44 94 VAL A CA 1
ATOM 749 C C . VAL A 1 94 ? 1.438 6.223 -15.078 1.00 89.44 94 VAL A C 1
ATOM 751 O O . VAL A 1 94 ? 0.475 5.471 -15.263 1.00 89.44 94 VAL A O 1
ATOM 754 N N . ASN A 1 95 ? 1.370 7.533 -15.319 1.00 87.88 95 ASN A N 1
ATOM 755 C CA . ASN A 1 95 ? 0.136 8.241 -15.673 1.00 87.88 95 ASN A CA 1
ATOM 756 C C . ASN A 1 95 ? -1.003 7.991 -14.662 1.00 87.88 95 ASN A C 1
ATOM 758 O O . ASN A 1 95 ? -2.157 7.774 -15.044 1.00 87.88 95 ASN A O 1
ATOM 762 N N . GLY A 1 96 ? -0.674 7.959 -13.368 1.00 84.38 96 GLY A N 1
ATOM 763 C CA . GLY A 1 96 ? -1.619 7.742 -12.271 1.00 84.38 96 GLY A CA 1
ATOM 764 C C . GLY A 1 96 ? -2.152 6.312 -12.150 1.00 84.38 96 GLY A C 1
ATOM 765 O O . GLY A 1 96 ? -3.033 6.063 -11.327 1.00 84.38 96 GLY A O 1
ATOM 766 N N . LYS A 1 97 ? -1.648 5.367 -12.951 1.00 85.00 97 LYS A N 1
ATOM 767 C CA . LYS A 1 97 ? -1.987 3.944 -12.844 1.00 85.00 97 LYS A CA 1
ATOM 768 C C . LYS A 1 97 ? -0.882 3.197 -12.135 1.00 85.00 97 LYS A C 1
ATOM 770 O O . LYS A 1 97 ? 0.286 3.406 -12.441 1.00 85.00 97 LYS A O 1
ATOM 775 N N . LEU A 1 98 ? -1.275 2.321 -11.223 1.00 84.62 98 LEU A N 1
ATOM 776 C CA . LEU A 1 98 ? -0.354 1.447 -10.524 1.00 84.62 98 LEU A CA 1
ATOM 777 C C . LEU A 1 98 ? 0.358 0.501 -11.503 1.00 84.62 98 LEU A C 1
ATOM 779 O O . LEU A 1 98 ? -0.260 0.028 -12.458 1.00 84.62 98 LEU A O 1
ATOM 783 N N . VAL A 1 99 ? 1.649 0.272 -11.276 1.00 84.88 99 VAL A N 1
ATOM 784 C CA . VAL A 1 99 ? 2.483 -0.647 -12.055 1.00 84.88 99 VAL A CA 1
ATOM 785 C C . VAL A 1 99 ? 3.378 -1.473 -11.132 1.00 84.88 99 VAL A C 1
ATOM 787 O O . VAL A 1 99 ? 3.766 -1.005 -10.062 1.00 84.88 99 VAL A O 1
ATOM 790 N N . ASP A 1 100 ? 3.744 -2.676 -11.574 1.00 83.19 100 ASP A N 1
ATOM 791 C CA . ASP A 1 100 ? 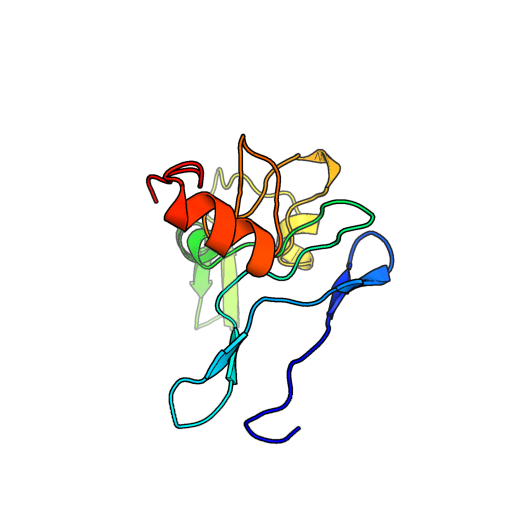4.732 -3.520 -10.895 1.00 83.19 100 ASP A CA 1
ATOM 792 C C . ASP A 1 100 ? 6.154 -2.921 -10.932 1.00 83.19 100 ASP A C 1
ATOM 794 O O . ASP A 1 100 ? 6.446 -1.989 -11.693 1.00 83.19 100 ASP A O 1
ATOM 798 N N . HIS A 1 101 ? 7.080 -3.468 -10.135 1.00 81.62 101 HIS A N 1
ATOM 799 C CA . HIS A 1 101 ? 8.460 -2.971 -10.086 1.00 81.62 101 HIS A CA 1
ATOM 800 C C . HIS A 1 101 ? 9.222 -3.087 -11.417 1.00 81.62 101 HIS A C 1
ATOM 802 O O . HIS A 1 101 ? 10.129 -2.289 -11.666 1.00 81.62 101 HIS A O 1
ATOM 808 N N . GLN A 1 102 ? 8.911 -4.068 -12.274 1.00 87.12 102 GLN A N 1
ATOM 809 C CA . GLN A 1 102 ? 9.624 -4.266 -13.543 1.00 87.12 102 GLN A CA 1
ATOM 810 C C . GLN A 1 102 ? 9.284 -3.138 -14.515 1.00 87.12 102 GLN A C 1
ATOM 812 O O . GLN A 1 102 ? 10.167 -2.489 -15.087 1.00 87.12 102 GLN A O 1
ATOM 817 N N . THR A 1 103 ? 7.992 -2.858 -14.630 1.00 89.75 103 THR A N 1
ATOM 818 C CA . THR A 1 103 ? 7.423 -1.760 -15.399 1.00 89.75 103 THR A CA 1
ATOM 819 C C . THR A 1 103 ? 7.851 -0.421 -14.809 1.00 89.75 103 THR A C 1
ATOM 821 O O . THR A 1 103 ? 8.280 0.459 -15.557 1.00 89.75 103 THR A O 1
ATOM 824 N N . ALA A 1 104 ? 7.833 -0.277 -13.480 1.00 88.75 104 ALA A N 1
ATOM 825 C CA . ALA A 1 104 ? 8.312 0.920 -12.795 1.00 88.75 104 ALA A CA 1
ATOM 826 C C . ALA A 1 104 ? 9.789 1.198 -13.099 1.00 88.75 104 ALA A C 1
ATOM 828 O O . ALA A 1 104 ? 10.150 2.323 -13.437 1.00 88.75 104 ALA A O 1
ATOM 829 N N . GLN A 1 105 ? 10.648 0.175 -13.047 1.00 89.94 105 GLN A N 1
ATOM 830 C CA . GLN A 1 105 ? 12.069 0.319 -13.357 1.00 89.94 105 GLN A CA 1
ATOM 831 C C . GLN A 1 105 ? 12.290 0.729 -14.819 1.00 89.94 105 GLN A C 1
ATOM 833 O O . GLN A 1 105 ? 13.146 1.573 -15.100 1.00 89.94 105 GLN A O 1
ATOM 838 N N . ALA A 1 106 ? 11.540 0.145 -15.756 1.00 92.88 106 ALA A N 1
ATOM 839 C CA . ALA A 1 106 ? 11.601 0.524 -17.164 1.00 92.88 106 ALA A CA 1
ATOM 840 C C . ALA A 1 106 ? 11.156 1.981 -17.371 1.00 92.88 106 ALA A C 1
ATOM 842 O O . ALA A 1 106 ? 11.866 2.751 -18.018 1.00 92.88 106 ALA A O 1
ATOM 843 N N . ALA A 1 107 ? 10.035 2.383 -16.766 1.00 93.12 107 ALA A N 1
ATOM 844 C CA . ALA A 1 107 ? 9.530 3.751 -16.819 1.00 93.12 107 ALA A CA 1
ATOM 845 C C . ALA A 1 107 ? 10.515 4.748 -16.193 1.00 93.12 107 ALA A C 1
ATOM 847 O O . ALA A 1 107 ? 10.799 5.780 -16.794 1.00 93.12 107 ALA A O 1
ATOM 848 N N . TYR A 1 108 ? 11.108 4.417 -15.045 1.00 91.00 108 TYR A N 1
ATOM 849 C CA . TYR A 1 108 ? 12.114 5.243 -14.376 1.00 91.00 108 TYR A CA 1
ATOM 850 C C . TYR A 1 108 ? 13.330 5.500 -15.271 1.00 91.00 108 TYR A C 1
ATOM 852 O O . TYR A 1 108 ? 13.735 6.645 -15.457 1.00 91.00 108 TYR A O 1
ATOM 860 N N . LYS A 1 109 ? 13.876 4.450 -15.902 1.00 93.12 109 LYS A N 1
ATOM 861 C CA . LYS A 1 109 ? 15.010 4.563 -16.840 1.00 93.12 109 LYS A CA 1
ATOM 862 C C . LYS A 1 109 ? 14.698 5.451 -18.050 1.00 93.12 109 LYS A C 1
ATOM 864 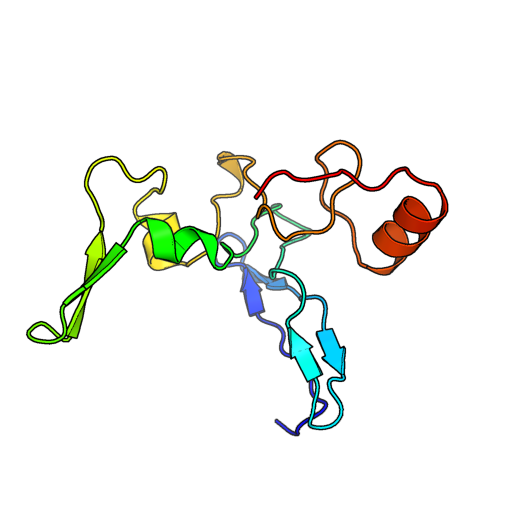O O . LYS A 1 109 ? 15.614 6.031 -18.623 1.00 93.12 109 LYS A O 1
ATOM 869 N N . LEU A 1 110 ? 13.426 5.540 -18.434 1.00 94.81 110 LEU A N 1
ATOM 870 C CA . LEU A 1 110 ? 12.941 6.368 -19.538 1.00 94.81 110 LEU A CA 1
ATOM 871 C C . LEU A 1 110 ? 12.476 7.767 -19.093 1.00 94.81 110 LEU A C 1
ATOM 873 O O . LEU A 1 110 ? 12.100 8.563 -19.949 1.00 94.81 110 LEU A O 1
ATOM 877 N N . GLY A 1 111 ? 12.483 8.074 -17.790 1.00 92.69 111 GLY A N 1
ATOM 878 C CA . GLY A 1 111 ? 11.954 9.333 -17.250 1.00 92.69 111 GLY A CA 1
ATOM 879 C C . GLY A 1 111 ? 10.426 9.455 -17.329 1.00 92.69 111 GLY A C 1
ATOM 880 O O . GLY A 1 111 ? 9.908 10.559 -17.447 1.00 92.69 111 GLY A O 1
ATOM 881 N N . LEU A 1 112 ? 9.709 8.327 -17.319 1.00 93.19 112 LEU A N 1
ATOM 882 C CA . LEU A 1 112 ? 8.247 8.240 -17.453 1.00 93.19 112 LEU A CA 1
ATOM 883 C C . LE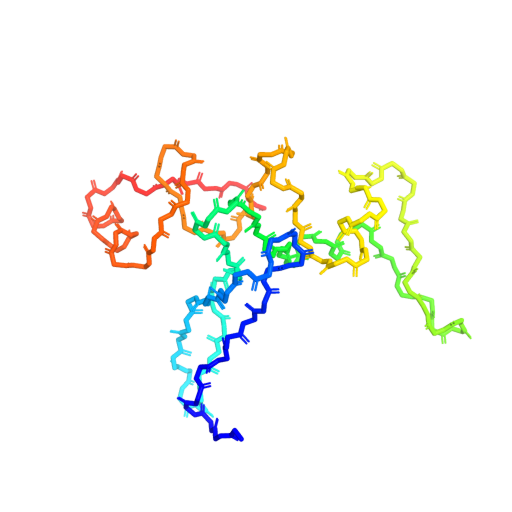U A 1 112 ? 7.529 7.848 -16.151 1.00 93.19 112 LEU A C 1
ATOM 885 O O . LEU A 1 112 ? 6.303 7.763 -16.143 1.00 93.19 112 LEU A O 1
ATOM 889 N N . LEU A 1 113 ? 8.272 7.537 -15.085 1.00 92.19 113 LEU A N 1
ATOM 890 C CA . LEU A 1 113 ? 7.683 7.229 -13.781 1.00 92.19 113 LEU A CA 1
ATOM 891 C C . LEU A 1 113 ? 7.129 8.515 -13.153 1.00 92.19 113 LEU A C 1
ATOM 893 O O . LEU A 1 113 ? 7.797 9.547 -13.200 1.00 92.19 113 LEU A O 1
ATOM 897 N N . ASP A 1 114 ? 5.934 8.453 -12.561 1.00 89.56 114 ASP A N 1
ATOM 898 C CA . ASP A 1 114 ? 5.302 9.637 -11.976 1.00 89.56 114 ASP A CA 1
ATOM 899 C C . ASP A 1 114 ? 6.114 10.167 -10.778 1.00 89.56 114 ASP A C 1
ATOM 901 O O . ASP A 1 114 ? 6.390 9.437 -9.821 1.00 89.56 114 ASP A O 1
ATOM 905 N N . GLU A 1 115 ? 6.446 11.460 -10.789 1.00 87.50 115 GLU A N 1
ATOM 906 C CA . GLU A 1 115 ? 7.010 12.147 -9.624 1.00 87.50 115 GLU A CA 1
ATOM 907 C C . GLU A 1 115 ? 5.916 12.494 -8.610 1.00 87.50 115 GLU A C 1
ATOM 909 O O . GLU A 1 115 ? 4.816 12.928 -8.963 1.00 87.50 115 GLU A O 1
ATOM 914 N N . LYS A 1 116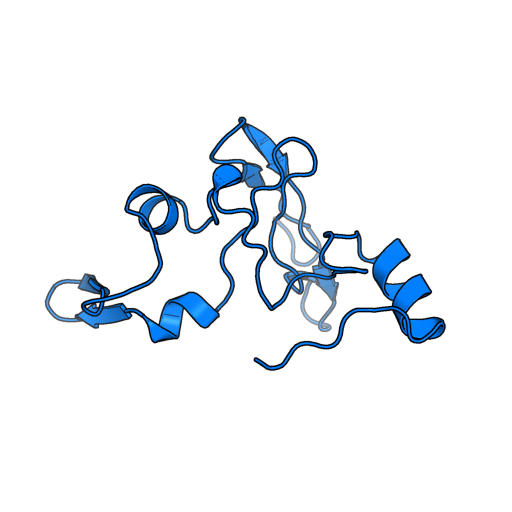 ? 6.228 12.341 -7.321 1.00 82.19 116 LYS A N 1
ATOM 915 C CA . LYS A 1 116 ? 5.267 12.551 -6.237 1.00 82.19 116 LYS A CA 1
ATOM 916 C C . LYS A 1 116 ? 5.810 13.538 -5.217 1.00 82.19 116 LYS A C 1
ATOM 918 O O . LYS A 1 116 ? 6.937 13.399 -4.751 1.00 82.19 116 LYS A O 1
ATOM 923 N N . GLN A 1 117 ? 4.990 14.519 -4.850 1.00 72.31 117 GLN A N 1
ATOM 924 C CA . GLN A 1 117 ? 5.292 15.454 -3.767 1.00 72.31 117 GLN A CA 1
ATOM 925 C C . GLN A 1 117 ? 4.627 14.949 -2.482 1.00 72.31 117 GLN A C 1
ATOM 927 O O . GLN A 1 117 ? 3.407 15.043 -2.346 1.00 72.31 117 GLN A O 1
ATOM 932 N N . ILE A 1 118 ? 5.416 14.340 -1.590 1.00 66.62 118 ILE A N 1
ATOM 933 C CA . ILE A 1 118 ? 4.957 13.641 -0.370 1.00 66.62 118 ILE A CA 1
ATOM 934 C C . ILE A 1 118 ? 5.302 14.432 0.898 1.00 66.62 118 ILE A C 1
ATOM 936 O O . ILE A 1 118 ? 6.400 15.028 0.918 1.00 66.62 118 ILE A O 1
#

Foldseek 3Di:
DDQADFDWDADPPPRDIWGADWDDPPRGIDGQAWTADPVLGKTAADPVVVVFWDQDPVVRDTDGDPPDPDDPVCVVPNIDHSVVLDDHLRAWDFPSDGDDPVVSVVCVVVVRTDDGDD